Protein AF-A0A562D4R4-F1 (afdb_monomer)

Radius of gyration: 14.49 Å; Cα contacts (8 Å, |Δi|>4): 143; chains: 1; bounding box: 30×29×37 Å

Foldseek 3Di:
DPQDDPDPQFREAQAQKFADWADDPVQPPPPSLVVLVVCCVVVPPQQQDAPDCVTSGGSRHIDGHVVSVCVCVPDPDDTGYDNPPRDPPDDDDD

Structure (mmCIF, N/CA/C/O backbone):
data_AF-A0A562D4R4-F1
#
_entry.id   AF-A0A562D4R4-F1
#
loop_
_atom_site.group_PDB
_atom_site.id
_atom_site.type_symbol
_atom_site.label_atom_id
_atom_site.label_alt_id
_atom_site.label_comp_id
_atom_site.label_asym_id
_atom_site.label_entity_id
_atom_site.label_seq_id
_atom_site.pdbx_PDB_ins_code
_atom_site.Cartn_x
_atom_site.Cartn_y
_atom_site.Cartn_z
_atom_site.occupancy
_atom_site.B_iso_or_equiv
_atom_site.auth_seq_id
_atom_site.auth_comp_id
_atom_site.auth_asym_id
_atom_site.auth_atom_id
_atom_site.pdbx_PDB_model_num
ATOM 1 N N . MET A 1 1 ? -4.155 -5.349 15.265 1.00 52.38 1 MET A N 1
ATOM 2 C CA . MET A 1 1 ? -4.254 -3.901 14.978 1.00 52.38 1 MET A CA 1
ATOM 3 C C . MET A 1 1 ? -3.671 -3.166 16.164 1.00 52.38 1 MET A C 1
ATOM 5 O O . MET A 1 1 ? -3.991 -3.553 17.280 1.00 52.38 1 MET A O 1
ATOM 9 N N . ALA A 1 2 ? -2.798 -2.185 15.940 1.00 50.41 2 ALA A N 1
ATOM 10 C CA . ALA A 1 2 ? -2.255 -1.375 17.025 1.00 50.41 2 ALA A CA 1
ATOM 11 C C . ALA A 1 2 ? -3.331 -0.377 17.475 1.00 50.41 2 ALA A C 1
ATOM 13 O O . ALA A 1 2 ? -3.786 0.441 16.681 1.00 50.41 2 AL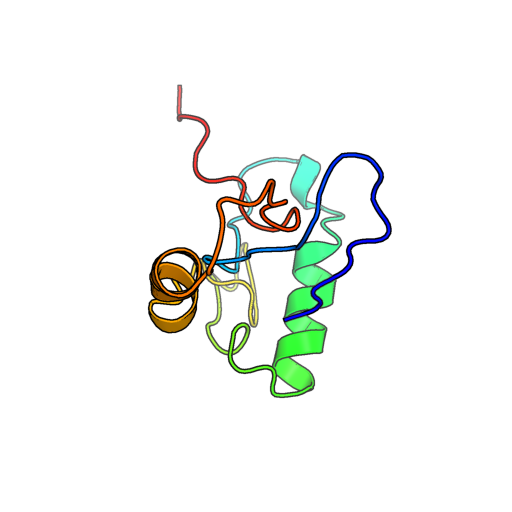A A O 1
ATOM 14 N N . THR A 1 3 ? -3.795 -0.507 18.715 1.00 51.59 3 THR A N 1
ATOM 15 C CA . THR A 1 3 ? -4.931 0.252 19.265 1.00 51.59 3 THR A CA 1
ATOM 16 C C . THR A 1 3 ? -4.551 1.576 19.925 1.00 51.59 3 THR A C 1
ATOM 18 O O . THR A 1 3 ? -5.443 2.240 20.430 1.00 51.59 3 THR A O 1
ATOM 21 N N . ASN A 1 4 ? -3.275 1.964 19.896 1.00 58.34 4 ASN A N 1
ATOM 22 C CA . ASN A 1 4 ? -2.778 3.242 20.402 1.00 58.34 4 ASN A CA 1
ATOM 23 C C . ASN A 1 4 ? -1.738 3.775 19.410 1.00 58.34 4 ASN A C 1
ATOM 25 O O . ASN A 1 4 ? -0.567 3.394 19.473 1.00 58.34 4 ASN A O 1
ATOM 29 N N . SER A 1 5 ? -2.177 4.582 18.445 1.00 57.50 5 SER A N 1
ATOM 30 C CA . SER A 1 5 ? -1.254 5.316 17.577 1.00 57.50 5 SER A CA 1
ATOM 31 C C . SER A 1 5 ? -0.518 6.379 18.400 1.00 57.50 5 SER A C 1
ATOM 33 O O . SER A 1 5 ? -1.125 7.051 19.226 1.00 57.50 5 SER A O 1
ATOM 35 N N . ALA A 1 6 ? 0.790 6.539 18.181 1.00 63.03 6 ALA A N 1
ATOM 36 C CA . ALA A 1 6 ? 1.593 7.603 18.799 1.00 63.03 6 ALA A CA 1
ATOM 37 C C . ALA A 1 6 ? 1.440 8.957 18.076 1.00 63.03 6 ALA A C 1
ATOM 39 O O . ALA A 1 6 ? 2.180 9.899 18.343 1.00 63.03 6 ALA A O 1
ATOM 40 N N . ILE A 1 7 ? 0.532 9.031 17.102 1.00 61.94 7 ILE A N 1
ATOM 41 C CA . ILE A 1 7 ? 0.284 10.220 16.298 1.00 61.94 7 ILE A CA 1
ATOM 42 C C . ILE A 1 7 ? -0.871 10.984 16.941 1.00 61.94 7 ILE A C 1
ATOM 44 O O . ILE A 1 7 ? -1.995 10.491 16.958 1.00 61.94 7 ILE A O 1
ATOM 48 N N . GLU A 1 8 ? -0.587 12.205 17.395 1.00 66.19 8 GLU A N 1
ATOM 49 C CA . GLU A 1 8 ? -1.473 13.081 18.184 1.00 66.19 8 GLU A CA 1
ATOM 50 C C . GLU A 1 8 ? -2.912 13.224 17.654 1.00 66.19 8 GLU A C 1
ATOM 52 O O . GLU A 1 8 ? -3.840 13.459 18.421 1.00 66.19 8 GLU A O 1
ATOM 57 N N . TRP A 1 9 ? -3.121 13.091 16.343 1.00 66.81 9 TRP A N 1
ATOM 58 C CA . TRP A 1 9 ? -4.419 13.301 15.698 1.00 66.81 9 TRP A CA 1
ATOM 59 C C . TRP A 1 9 ? -5.148 12.006 15.306 1.00 66.81 9 TRP A C 1
ATOM 61 O O . TRP A 1 9 ? -6.228 12.086 14.720 1.00 66.81 9 TRP A O 1
ATOM 71 N N . THR A 1 10 ? -4.607 10.820 15.626 1.00 64.19 10 THR A N 1
ATOM 72 C CA . THR A 1 10 ? -5.231 9.519 15.299 1.00 64.19 10 THR A CA 1
ATOM 73 C C . THR A 1 10 ? -5.209 8.557 16.470 1.00 64.19 10 THR A C 1
ATOM 75 O O . THR A 1 10 ? -4.221 8.451 17.184 1.00 64.19 10 THR A O 1
ATOM 78 N N . GLU A 1 11 ? -6.274 7.778 16.629 1.00 72.56 11 GLU A N 1
ATOM 79 C CA . GLU A 1 11 ? -6.330 6.731 17.649 1.00 72.56 11 GLU A CA 1
ATOM 80 C C . GLU A 1 11 ? -5.731 5.410 17.144 1.00 72.56 11 GLU A C 1
ATOM 82 O O . GLU A 1 11 ? -5.143 4.652 17.917 1.00 72.56 11 GLU A O 1
ATOM 87 N N . MET A 1 12 ? -5.872 5.109 15.846 1.00 74.31 12 MET A N 1
ATOM 88 C CA . MET A 1 12 ? -5.356 3.876 15.240 1.00 74.31 12 MET A CA 1
ATOM 89 C C . MET A 1 12 ? -5.148 3.987 13.727 1.00 74.31 12 MET A C 1
ATOM 91 O O . MET A 1 12 ? -5.754 4.821 13.062 1.00 74.31 12 MET A O 1
ATOM 95 N N . THR A 1 13 ? -4.349 3.074 13.175 1.00 73.88 13 THR A N 1
ATOM 96 C CA . THR A 1 13 ? -4.188 2.909 11.724 1.00 73.88 13 THR A CA 1
ATOM 97 C C . THR A 1 13 ? -5.179 1.877 11.181 1.00 73.88 13 THR A C 1
ATOM 99 O O . THR A 1 13 ? -5.159 0.712 11.597 1.00 73.88 13 THR A O 1
ATOM 102 N N . TRP A 1 14 ? -6.006 2.275 10.215 1.00 81.81 14 TRP A N 1
ATOM 103 C CA . TRP A 1 14 ? -6.930 1.407 9.487 1.00 81.81 14 TRP A CA 1
ATOM 104 C C . TRP A 1 14 ? -6.597 1.416 7.997 1.00 81.81 14 TRP A C 1
ATOM 106 O O . TRP A 1 14 ? -6.989 2.318 7.272 1.00 81.81 14 TRP A O 1
ATOM 116 N N . ASN A 1 15 ? -5.900 0.376 7.532 1.00 82.44 15 ASN A N 1
ATOM 117 C CA . ASN A 1 15 ? -5.522 0.256 6.129 1.00 82.44 15 ASN A CA 1
ATOM 118 C C . ASN A 1 15 ? -6.338 -0.842 5.392 1.00 82.44 15 ASN A C 1
ATOM 120 O O . ASN A 1 15 ? -5.991 -2.036 5.499 1.00 82.44 15 ASN A O 1
ATOM 124 N N . PRO A 1 16 ? -7.416 -0.466 4.666 1.00 85.94 16 PRO A N 1
ATOM 125 C CA . PRO A 1 16 ? -8.253 -1.384 3.898 1.00 85.94 16 PRO A CA 1
ATOM 126 C C . PRO A 1 16 ? -7.749 -1.680 2.479 1.00 85.94 16 PRO A C 1
ATOM 128 O O . PRO A 1 16 ? -8.278 -2.601 1.858 1.00 85.94 16 PRO A O 1
ATOM 131 N N . VAL A 1 17 ? -6.755 -0.953 1.959 1.00 86.06 17 VAL A N 1
ATOM 132 C CA . VAL A 1 17 ? -6.241 -1.115 0.586 1.00 86.06 17 VAL A CA 1
ATOM 133 C C . VAL A 1 17 ? -4.712 -1.113 0.598 1.00 86.06 17 VAL A C 1
ATOM 135 O O . VAL A 1 17 ? -4.089 -0.294 1.245 1.00 86.06 17 VAL A O 1
ATOM 138 N N . THR A 1 18 ? -4.046 -2.000 -0.123 1.00 87.31 18 THR A N 1
ATOM 139 C CA . THR A 1 18 ? -2.584 -1.912 -0.293 1.00 87.31 18 THR A CA 1
ATOM 140 C C . THR A 1 18 ? -2.226 -1.705 -1.746 1.00 87.31 18 THR A C 1
ATOM 142 O O . THR A 1 18 ? -2.996 -2.070 -2.623 1.00 87.31 18 THR A O 1
ATOM 145 N N . GLY A 1 19 ? -1.053 -1.128 -1.994 1.00 85.31 19 GLY A N 1
ATOM 146 C CA . GLY A 1 19 ? -0.545 -0.913 -3.342 1.00 85.31 19 GLY A CA 1
ATOM 147 C C . GLY A 1 19 ? -0.939 0.435 -3.938 1.00 85.31 19 GLY A C 1
ATOM 148 O O . GLY A 1 19 ? -1.842 1.123 -3.469 1.00 85.31 19 GLY A O 1
ATOM 149 N N . CYS A 1 20 ? -0.207 0.820 -4.973 1.00 85.06 20 CYS A N 1
ATOM 150 C CA . CYS A 1 20 ? -0.390 2.053 -5.729 1.00 85.06 20 CYS A CA 1
ATOM 151 C C . CYS A 1 20 ? 0.297 1.870 -7.083 1.00 85.06 20 CYS A C 1
ATOM 153 O O . CYS A 1 20 ? 1.235 1.082 -7.179 1.00 85.06 20 CYS A O 1
ATOM 155 N N . ASP A 1 21 ? -0.135 2.597 -8.110 1.00 84.12 21 ASP A N 1
ATOM 156 C CA . ASP A 1 21 ? 0.525 2.569 -9.412 1.00 84.12 21 ASP A CA 1
ATOM 157 C C . ASP A 1 21 ? 1.359 3.832 -9.664 1.00 84.12 21 ASP A C 1
ATOM 159 O O . ASP A 1 21 ? 1.053 4.913 -9.149 1.00 84.12 21 ASP A O 1
ATOM 163 N N . ARG A 1 22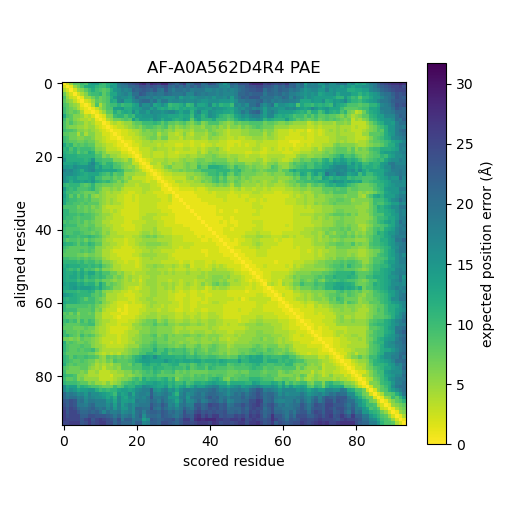 ? 2.447 3.709 -10.436 1.00 78.88 22 ARG A N 1
ATOM 164 C CA . ARG A 1 22 ? 3.318 4.860 -10.726 1.00 78.88 22 ARG A CA 1
ATOM 165 C C . ARG A 1 22 ? 2.648 5.763 -11.755 1.00 78.88 22 ARG A C 1
ATOM 167 O O . ARG A 1 22 ? 2.633 5.446 -12.937 1.00 78.88 22 ARG A O 1
ATOM 174 N N . VAL A 1 23 ? 2.151 6.910 -11.300 1.00 80.44 23 VAL A N 1
ATOM 175 C CA . VAL A 1 23 ? 1.427 7.877 -12.147 1.00 80.44 23 VAL A CA 1
ATOM 176 C C . VAL A 1 23 ? 2.173 9.197 -12.369 1.00 80.44 23 VAL A C 1
ATOM 178 O O . VAL A 1 23 ? 1.761 9.989 -13.210 1.00 80.44 23 VAL A O 1
ATOM 181 N N . ALA A 1 24 ? 3.254 9.469 -11.627 1.00 76.88 24 ALA A N 1
ATOM 182 C CA . ALA A 1 24 ? 3.963 10.751 -11.684 1.00 76.88 24 ALA A CA 1
ATOM 183 C C . ALA A 1 24 ? 5.454 10.635 -11.316 1.00 76.88 24 ALA A C 1
ATOM 185 O O . ALA A 1 24 ? 5.875 9.668 -10.683 1.00 76.88 24 ALA A O 1
ATOM 186 N N . ALA A 1 25 ? 6.235 11.677 -11.627 1.00 75.81 25 ALA A N 1
ATOM 187 C CA . ALA A 1 25 ? 7.664 11.782 -11.287 1.00 75.81 25 ALA A CA 1
ATOM 188 C C . ALA A 1 25 ? 7.948 11.680 -9.772 1.00 75.81 25 ALA A C 1
ATOM 190 O O . ALA A 1 25 ? 9.022 11.264 -9.350 1.00 75.81 25 ALA A O 1
ATOM 191 N N . GLY A 1 26 ? 6.958 11.984 -8.924 1.00 73.94 26 GLY A N 1
ATOM 192 C CA . GLY A 1 26 ? 7.056 11.777 -7.474 1.00 73.94 26 GLY A CA 1
ATOM 193 C C . GLY A 1 26 ? 7.222 10.307 -7.054 1.00 73.94 26 GLY A C 1
ATOM 194 O O . GLY A 1 26 ? 7.552 10.033 -5.902 1.00 73.94 26 GLY A O 1
ATOM 195 N N . CYS A 1 27 ? 7.012 9.351 -7.964 1.00 77.94 27 CYS A N 1
ATOM 196 C CA . CYS A 1 27 ? 7.119 7.924 -7.680 1.00 77.94 27 CYS A CA 1
ATOM 197 C C . CYS A 1 27 ? 8.555 7.373 -7.742 1.00 77.94 27 CYS A C 1
ATOM 199 O O . CYS A 1 27 ? 8.769 6.238 -7.314 1.00 77.94 27 CYS A O 1
ATOM 201 N N . ASP A 1 28 ? 9.530 8.133 -8.247 1.00 78.81 28 ASP A N 1
ATOM 202 C CA . ASP A 1 28 ? 10.878 7.617 -8.535 1.00 78.81 28 ASP A CA 1
ATOM 203 C C . ASP A 1 28 ? 11.657 7.190 -7.280 1.00 78.81 28 ASP A C 1
ATOM 205 O O . ASP A 1 28 ? 12.461 6.264 -7.341 1.00 78.81 28 ASP A O 1
ATOM 209 N N . ASN A 1 29 ? 11.352 7.787 -6.123 1.00 81.31 29 ASN A N 1
ATOM 210 C CA . ASN A 1 29 ? 11.910 7.415 -4.817 1.00 81.31 29 ASN A CA 1
ATOM 211 C C . ASN A 1 29 ? 10.814 6.998 -3.822 1.00 81.31 29 ASN A C 1
ATOM 213 O O . ASN A 1 29 ? 10.889 7.282 -2.625 1.00 81.31 29 ASN A O 1
ATOM 217 N N . CYS A 1 30 ? 9.755 6.346 -4.311 1.00 82.44 30 CYS A N 1
ATOM 218 C CA . CYS A 1 30 ? 8.637 5.929 -3.471 1.00 82.44 30 CYS A CA 1
ATOM 219 C C . CYS A 1 30 ? 9.079 4.889 -2.422 1.00 82.44 30 CYS A C 1
ATOM 221 O O . CYS A 1 30 ? 9.350 3.726 -2.739 1.00 82.44 30 CYS A O 1
ATOM 223 N N . TYR A 1 31 ? 9.096 5.285 -1.144 1.00 84.38 31 TYR A N 1
ATOM 224 C CA . TYR A 1 31 ? 9.437 4.379 -0.041 1.00 84.38 31 TYR A CA 1
ATOM 225 C C . TYR A 1 31 ? 8.481 3.177 0.030 1.00 84.38 31 TYR A C 1
ATOM 227 O O . TYR A 1 31 ? 8.899 2.068 0.367 1.00 84.38 31 TYR A O 1
ATOM 235 N N . ALA A 1 32 ? 7.207 3.385 -0.321 1.00 85.06 32 ALA A N 1
ATOM 236 C CA . ALA A 1 32 ? 6.164 2.373 -0.241 1.00 85.06 32 ALA A CA 1
ATOM 237 C C . ALA A 1 32 ? 6.406 1.214 -1.221 1.00 85.06 32 ALA A C 1
ATOM 239 O O . ALA A 1 32 ? 6.203 0.062 -0.849 1.00 85.06 32 ALA A O 1
ATOM 240 N N . LEU A 1 33 ? 6.947 1.498 -2.411 1.00 85.38 33 LEU A N 1
ATOM 241 C CA . LEU A 1 33 ? 7.344 0.486 -3.394 1.00 85.38 33 LE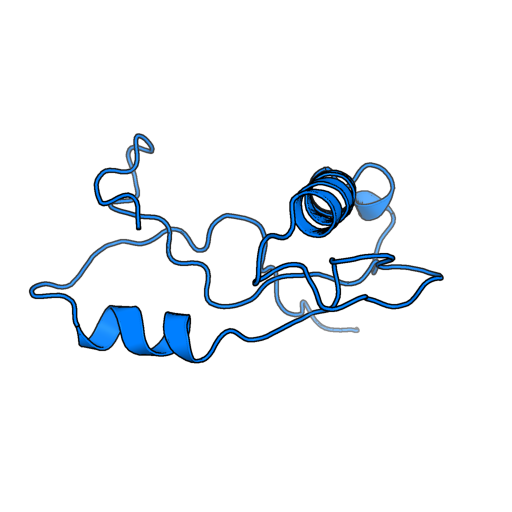U A CA 1
ATOM 242 C C . LEU A 1 33 ? 8.463 -0.420 -2.849 1.00 85.38 33 LEU A C 1
ATOM 244 O O . LEU A 1 33 ? 8.405 -1.648 -2.932 1.00 85.38 33 LEU A O 1
ATOM 248 N N . THR A 1 34 ? 9.475 0.191 -2.226 1.00 87.06 34 THR A N 1
ATOM 249 C CA . THR A 1 34 ? 10.596 -0.542 -1.615 1.00 87.06 34 THR A CA 1
ATOM 250 C C . THR A 1 34 ? 10.129 -1.382 -0.428 1.00 87.06 34 THR A C 1
ATOM 252 O O . THR A 1 34 ? 10.539 -2.535 -0.267 1.00 87.06 34 THR A O 1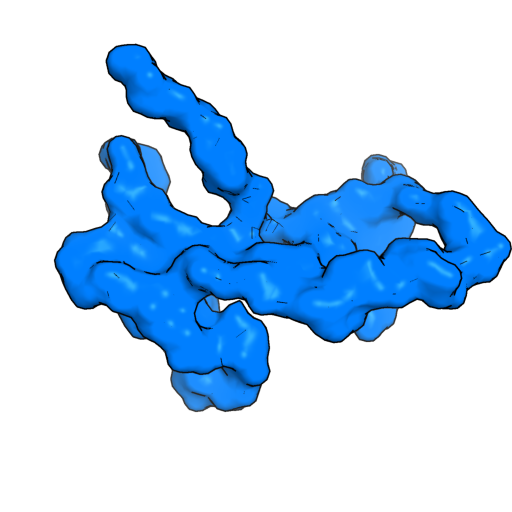
ATOM 255 N N . LEU A 1 35 ? 9.256 -0.815 0.406 1.00 87.88 35 LEU A N 1
ATOM 256 C CA . LEU A 1 35 ? 8.682 -1.495 1.560 1.00 87.88 35 LEU A CA 1
ATOM 257 C C . LEU A 1 35 ? 7.794 -2.672 1.138 1.00 87.88 35 LEU A C 1
ATOM 259 O O . LEU A 1 35 ? 7.889 -3.740 1.735 1.00 87.88 35 LEU A O 1
ATOM 263 N N . ALA A 1 36 ? 6.989 -2.512 0.089 1.00 88.31 36 ALA A N 1
ATOM 264 C CA . ALA A 1 36 ? 6.122 -3.561 -0.435 1.00 88.31 36 ALA A CA 1
ATOM 265 C C . ALA A 1 36 ? 6.910 -4.781 -0.917 1.00 88.31 36 ALA A C 1
ATOM 267 O O . ALA A 1 36 ? 6.601 -5.905 -0.523 1.00 88.31 36 ALA A O 1
ATOM 268 N N . LYS A 1 37 ? 8.011 -4.561 -1.649 1.00 88.94 37 LYS A N 1
ATOM 269 C CA . LYS A 1 37 ? 8.929 -5.638 -2.047 1.00 88.94 37 LYS A CA 1
ATOM 270 C C . LYS A 1 37 ? 9.482 -6.400 -0.836 1.00 88.94 37 LYS A C 1
ATOM 272 O O . LYS A 1 37 ? 9.560 -7.628 -0.863 1.00 88.94 37 LYS A O 1
ATOM 277 N N . ARG A 1 38 ? 9.851 -5.687 0.237 1.00 90.94 38 ARG A N 1
ATOM 278 C CA . ARG A 1 38 ? 10.323 -6.304 1.492 1.00 90.94 38 ARG A CA 1
ATOM 279 C C . ARG A 1 38 ? 9.210 -7.091 2.185 1.00 90.94 38 ARG A C 1
ATOM 281 O O . ARG A 1 38 ? 9.438 -8.222 2.594 1.00 90.94 38 ARG A O 1
ATOM 288 N N . LEU A 1 39 ? 8.013 -6.518 2.299 1.00 89.62 39 LEU 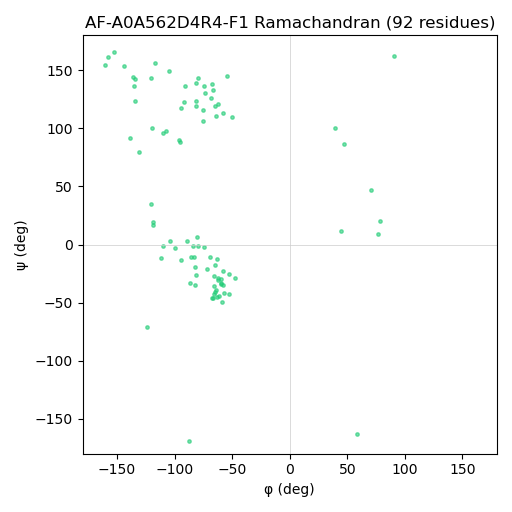A N 1
ATOM 289 C CA . LEU A 1 39 ? 6.861 -7.150 2.949 1.00 89.62 39 LEU A CA 1
ATOM 290 C C . LEU A 1 39 ? 6.403 -8.407 2.209 1.00 89.62 39 LEU A C 1
ATOM 292 O O . LEU A 1 39 ? 6.118 -9.412 2.859 1.00 89.62 39 LEU A O 1
ATOM 296 N N . LYS A 1 40 ? 6.421 -8.394 0.873 1.00 91.31 40 LYS A N 1
ATOM 297 C CA . LYS A 1 40 ? 6.184 -9.594 0.067 1.00 91.31 40 LYS A CA 1
ATOM 298 C C . LYS A 1 40 ? 7.198 -10.688 0.393 1.00 91.31 40 LYS A C 1
ATOM 300 O O . LYS A 1 40 ? 6.794 -11.808 0.686 1.00 91.31 40 LYS A O 1
ATOM 305 N N . ALA A 1 41 ? 8.491 -10.350 0.403 1.00 91.69 41 ALA A N 1
ATOM 306 C CA . ALA A 1 41 ? 9.567 -11.293 0.719 1.00 91.69 41 ALA A CA 1
ATOM 307 C C . ALA A 1 41 ? 9.480 -11.850 2.153 1.00 91.69 41 ALA A C 1
ATOM 309 O O . ALA A 1 41 ? 9.861 -12.990 2.389 1.00 91.69 41 ALA A O 1
ATOM 310 N N . MET A 1 42 ? 8.941 -11.073 3.097 1.00 91.69 42 MET A N 1
ATOM 311 C CA . MET A 1 42 ? 8.661 -11.522 4.467 1.00 91.69 42 MET A CA 1
ATOM 312 C C . MET A 1 42 ? 7.365 -12.343 4.597 1.00 91.69 42 MET A C 1
ATOM 314 O O . MET A 1 42 ? 7.038 -12.779 5.697 1.00 91.69 42 MET A O 1
ATOM 318 N N . GLY A 1 43 ? 6.611 -12.549 3.513 1.00 90.25 43 GLY A N 1
ATOM 319 C CA . GLY A 1 43 ? 5.367 -13.322 3.537 1.00 90.25 43 GLY A CA 1
ATOM 320 C C . GLY A 1 43 ? 4.162 -12.561 4.096 1.00 90.25 43 GLY A C 1
ATOM 321 O O . GLY A 1 43 ? 3.183 -13.180 4.505 1.00 90.25 43 GLY A O 1
ATOM 322 N N . ALA A 1 44 ? 4.194 -11.224 4.126 1.00 87.50 44 ALA A N 1
ATOM 323 C CA . ALA A 1 44 ? 3.051 -10.442 4.583 1.00 87.50 44 ALA A CA 1
ATOM 324 C C . ALA A 1 44 ? 1.858 -10.641 3.634 1.00 87.50 44 ALA A C 1
ATOM 326 O O . ALA A 1 44 ? 1.937 -10.294 2.454 1.00 87.50 44 ALA A O 1
ATOM 327 N N . GLU A 1 45 ? 0.749 -11.164 4.158 1.00 87.75 45 GLU A N 1
ATOM 328 C CA . GLU A 1 45 ? -0.442 -11.558 3.387 1.00 87.75 45 GLU A CA 1
ATOM 329 C C . GLU A 1 45 ? -0.961 -10.427 2.483 1.00 87.75 45 GLU A C 1
ATOM 331 O O . GLU A 1 45 ? -1.230 -10.626 1.301 1.00 87.75 45 GLU A O 1
ATOM 336 N N . LYS A 1 46 ? -0.996 -9.194 3.004 1.00 85.50 46 LYS A N 1
ATOM 337 C CA . LYS A 1 46 ? -1.506 -8.023 2.275 1.00 85.50 46 LYS A CA 1
ATOM 338 C C . LYS A 1 46 ? -0.638 -7.552 1.099 1.00 85.50 46 LYS A C 1
ATOM 340 O O . LYS A 1 46 ? -1.072 -6.680 0.350 1.00 85.50 46 LYS A O 1
ATOM 345 N N . TYR A 1 47 ? 0.578 -8.078 0.961 1.00 89.19 47 TYR A N 1
ATOM 346 C CA . TYR A 1 47 ? 1.571 -7.654 -0.034 1.00 89.19 47 TYR A CA 1
ATOM 347 C C . TYR A 1 47 ? 1.936 -8.789 -0.996 1.00 89.19 47 TYR A C 1
ATOM 349 O O . TYR A 1 47 ? 2.985 -8.756 -1.632 1.00 89.19 47 TYR A O 1
ATOM 357 N N . GLN A 1 48 ? 1.094 -9.821 -1.097 1.00 91.19 48 GLN A N 1
ATOM 358 C CA . GLN A 1 48 ? 1.353 -10.940 -2.003 1.00 91.19 48 GLN A CA 1
ATOM 359 C C . GLN A 1 48 ? 0.936 -10.662 -3.449 1.00 91.19 48 GLN A C 1
ATOM 361 O O . GLN A 1 48 ? 1.479 -11.296 -4.352 1.00 91.19 48 GLN A O 1
ATOM 366 N N . ASN A 1 49 ? 0.060 -9.685 -3.684 1.00 90.25 49 ASN A N 1
ATOM 367 C CA . ASN A 1 49 ? -0.370 -9.306 -5.026 1.00 90.25 49 ASN A CA 1
ATOM 368 C C . ASN A 1 49 ? 0.650 -8.388 -5.705 1.00 90.25 49 ASN A C 1
ATOM 370 O O . ASN A 1 49 ? 0.988 -7.314 -5.200 1.00 90.25 49 ASN A O 1
ATOM 374 N N . ASP A 1 50 ? 1.123 -8.817 -6.870 1.00 90.44 50 ASP A N 1
ATOM 375 C CA . ASP A 1 50 ? 2.048 -8.043 -7.690 1.00 90.44 50 ASP A CA 1
ATOM 376 C C . ASP A 1 50 ? 1.313 -6.967 -8.495 1.00 90.44 50 ASP A C 1
ATOM 378 O O . ASP A 1 50 ? 0.177 -7.160 -8.930 1.00 90.44 50 ASP A O 1
ATOM 382 N N . GLY A 1 51 ? 1.962 -5.813 -8.646 1.00 87.69 51 GLY A N 1
ATOM 383 C CA . GLY A 1 51 ? 1.541 -4.752 -9.556 1.00 87.69 51 GLY A CA 1
ATOM 384 C C . GLY A 1 51 ? 2.115 -4.961 -10.956 1.00 87.69 51 GLY A C 1
ATOM 385 O O . GLY A 1 51 ? 2.689 -6.010 -11.260 1.00 87.69 51 GLY A O 1
ATOM 386 N N . ASP A 1 52 ? 1.995 -3.951 -11.816 1.00 86.00 52 ASP A N 1
ATOM 387 C CA . ASP A 1 52 ? 2.569 -4.024 -13.162 1.00 86.00 52 ASP A CA 1
ATOM 388 C C . ASP A 1 52 ? 4.111 -4.006 -13.067 1.00 86.00 52 ASP A C 1
ATOM 390 O O . ASP A 1 52 ? 4.677 -3.089 -12.463 1.00 86.00 52 ASP A O 1
ATOM 394 N N . PRO A 1 53 ? 4.827 -4.987 -13.656 1.00 83.38 53 PRO A N 1
ATOM 395 C CA . PRO A 1 53 ? 6.290 -5.041 -13.641 1.00 83.38 53 PRO A CA 1
ATOM 396 C C . PRO A 1 53 ? 6.995 -3.769 -14.136 1.00 83.38 53 PRO A C 1
ATOM 398 O O . PRO A 1 53 ? 8.143 -3.530 -13.760 1.00 83.38 53 PRO A O 1
ATOM 401 N N . ARG A 1 54 ? 6.340 -2.963 -14.981 1.00 82.56 54 ARG A N 1
ATOM 402 C CA . ARG A 1 54 ? 6.882 -1.707 -15.522 1.00 82.56 54 ARG A CA 1
ATOM 403 C C . ARG A 1 54 ? 6.753 -0.537 -14.555 1.00 82.56 54 ARG A C 1
ATOM 405 O O . ARG A 1 54 ? 7.546 0.400 -14.633 1.00 82.56 54 ARG A O 1
ATOM 412 N N . THR A 1 55 ? 5.773 -0.575 -13.661 1.00 82.38 55 THR A N 1
ATOM 413 C CA . THR A 1 55 ? 5.433 0.551 -12.792 1.00 82.38 55 THR A CA 1
ATOM 414 C C . THR A 1 55 ? 5.489 0.144 -11.322 1.00 82.38 55 THR A C 1
ATOM 416 O O . THR A 1 55 ? 6.404 0.548 -10.604 1.00 82.38 55 THR A O 1
ATOM 419 N N . SER A 1 56 ? 4.544 -0.661 -10.860 1.00 80.56 56 SER A N 1
ATOM 420 C CA . SER A 1 56 ? 4.301 -0.944 -9.446 1.00 80.56 56 SER A CA 1
ATOM 421 C C . SER A 1 56 ? 5.003 -2.206 -8.923 1.00 80.56 56 SER A C 1
ATOM 423 O O . SER A 1 56 ? 5.196 -2.339 -7.722 1.00 80.56 56 SER A O 1
ATOM 425 N N . GLY A 1 57 ? 5.525 -3.082 -9.780 1.00 85.12 57 GLY A N 1
ATOM 426 C CA . GLY A 1 57 ? 6.451 -4.147 -9.381 1.00 85.12 57 GLY A CA 1
ATOM 427 C C . GLY A 1 57 ? 5.909 -5.128 -8.318 1.00 85.12 57 GLY A C 1
ATOM 428 O O . GLY A 1 57 ? 4.699 -5.241 -8.106 1.00 85.12 57 GLY A O 1
ATOM 429 N N . PRO A 1 58 ? 6.791 -5.895 -7.652 1.00 86.44 58 PRO A N 1
ATOM 430 C CA . PRO A 1 58 ? 6.370 -6.994 -6.791 1.00 86.44 58 PRO A CA 1
ATOM 431 C C . PRO A 1 58 ? 5.759 -6.518 -5.465 1.00 86.44 58 PRO A C 1
ATOM 433 O O . PRO A 1 58 ? 6.368 -5.744 -4.725 1.00 86.44 58 PRO A O 1
ATOM 436 N N . GLY A 1 59 ? 4.584 -7.052 -5.134 1.00 84.75 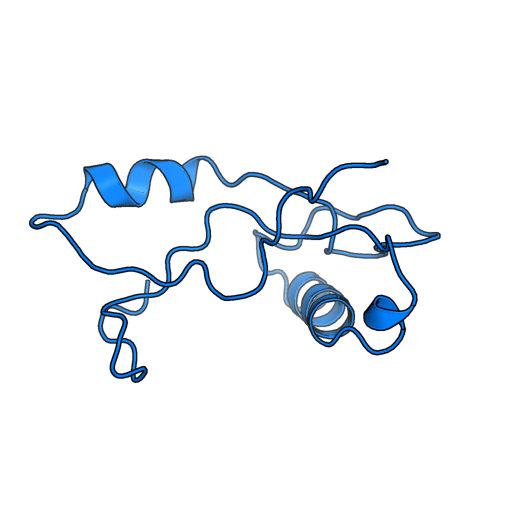59 GLY A N 1
ATOM 437 C CA . GLY A 1 59 ? 3.881 -6.850 -3.866 1.00 84.75 59 GLY A CA 1
ATOM 438 C C . GLY A 1 59 ? 3.171 -5.508 -3.697 1.00 84.75 59 GLY A C 1
ATOM 439 O O . GLY A 1 59 ? 2.725 -5.199 -2.592 1.00 84.75 59 GLY A O 1
ATOM 440 N N . PHE A 1 60 ? 3.086 -4.697 -4.755 1.00 88.31 60 PHE A N 1
ATOM 441 C CA . PHE A 1 60 ? 2.502 -3.352 -4.714 1.00 88.31 60 PHE A CA 1
ATOM 442 C C . PHE A 1 60 ? 1.276 -3.179 -5.620 1.00 88.31 60 PHE A C 1
ATOM 444 O O . PHE A 1 60 ? 0.878 -2.052 -5.916 1.00 88.31 60 PHE A O 1
ATOM 451 N N . GLY A 1 61 ? 0.663 -4.282 -6.055 1.00 88.94 61 GLY A N 1
ATOM 452 C CA . GLY A 1 61 ? -0.583 -4.235 -6.811 1.00 88.94 61 GLY A CA 1
ATOM 453 C C . GLY A 1 61 ? -1.728 -3.708 -5.949 1.00 88.94 61 GLY A C 1
ATOM 454 O O . GLY A 1 61 ? -1.902 -4.155 -4.811 1.00 88.94 61 GLY A O 1
ATOM 455 N N . VAL A 1 62 ? -2.515 -2.770 -6.489 1.00 89.06 62 VAL A N 1
ATOM 456 C CA . VAL A 1 62 ? -3.675 -2.196 -5.790 1.00 89.06 62 VAL A CA 1
ATOM 457 C C . VAL A 1 62 ? -4.648 -3.313 -5.416 1.00 89.06 62 VAL A C 1
ATOM 459 O O . VAL A 1 62 ? -5.247 -3.950 -6.278 1.00 89.06 62 VAL A O 1
ATOM 462 N N . THR A 1 63 ? -4.794 -3.555 -4.118 1.00 87.75 63 THR A N 1
ATOM 463 C CA . THR A 1 63 ? -5.542 -4.681 -3.561 1.00 87.75 63 THR A CA 1
ATOM 464 C C . THR A 1 63 ? -6.429 -4.204 -2.427 1.00 87.75 63 THR A C 1
ATOM 466 O O . THR A 1 63 ? -5.953 -3.645 -1.442 1.00 87.75 63 THR A O 1
ATOM 469 N N . LEU A 1 64 ? -7.727 -4.470 -2.541 1.00 88.62 64 LEU A N 1
ATOM 470 C CA . LEU A 1 64 ? -8.690 -4.266 -1.465 1.00 88.62 64 LEU A CA 1
ATOM 471 C C . LEU A 1 64 ? -8.644 -5.450 -0.492 1.00 88.62 64 LEU A C 1
ATOM 473 O O . LEU A 1 64 ? -8.598 -6.600 -0.923 1.00 88.62 64 LEU A O 1
ATOM 477 N N . HIS A 1 65 ? -8.720 -5.176 0.811 1.00 86.75 65 HIS A N 1
ATOM 478 C CA . HIS A 1 65 ? -8.739 -6.183 1.877 1.00 86.75 65 HIS A CA 1
ATOM 479 C C . HIS A 1 65 ? -10.123 -6.237 2.540 1.00 86.75 65 HIS A C 1
ATOM 481 O O . HIS A 1 65 ? -10.389 -5.467 3.469 1.00 86.75 65 HIS A O 1
ATOM 487 N N . PRO A 1 66 ? -11.023 -7.158 2.137 1.00 86.88 66 PRO A N 1
ATOM 488 C CA . PRO A 1 66 ? -12.379 -7.242 2.694 1.00 86.88 66 PRO A CA 1
ATOM 489 C C . PRO A 1 66 ? -12.406 -7.486 4.209 1.00 86.88 66 PRO A C 1
ATOM 491 O O . PRO A 1 66 ? -13.255 -6.963 4.936 1.00 86.88 66 PRO A O 1
ATOM 494 N N . SER 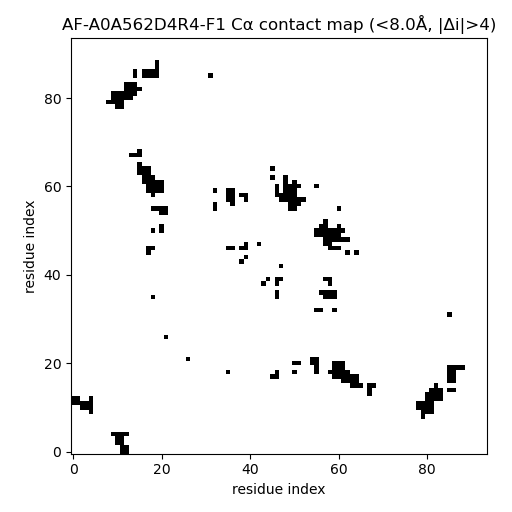A 1 67 ? -11.426 -8.236 4.718 1.00 84.62 67 SER A N 1
ATOM 495 C CA . SER A 1 67 ? -11.252 -8.477 6.153 1.00 84.62 67 SER A CA 1
ATOM 496 C C . SER A 1 67 ? -10.974 -7.188 6.937 1.00 84.62 67 SER A C 1
ATOM 498 O O . SER A 1 67 ? -11.354 -7.087 8.106 1.00 84.62 67 SER A O 1
ATOM 500 N N . ALA A 1 68 ? -10.360 -6.189 6.295 1.00 84.19 68 ALA A N 1
ATOM 501 C CA . ALA A 1 68 ? -10.114 -4.876 6.871 1.00 84.19 68 ALA A CA 1
ATOM 502 C C . ALA A 1 68 ? -11.331 -3.948 6.768 1.00 84.19 68 ALA A C 1
ATOM 504 O O . ALA A 1 68 ? -11.602 -3.217 7.718 1.00 84.19 68 ALA A O 1
ATOM 505 N N . LEU A 1 69 ? -12.120 -4.029 5.692 1.00 85.56 69 LEU A N 1
ATOM 506 C CA . LEU A 1 69 ? -13.361 -3.251 5.543 1.00 85.56 69 LEU A CA 1
ATOM 507 C C . LEU A 1 69 ? -14.400 -3.533 6.635 1.00 85.56 69 LEU A C 1
ATOM 509 O O . LEU A 1 69 ? -15.168 -2.654 7.005 1.00 85.56 69 LEU A O 1
ATOM 513 N N . SER A 1 70 ? -14.407 -4.747 7.183 1.00 84.56 70 SER A N 1
ATOM 514 C CA . SER A 1 70 ? -15.303 -5.137 8.281 1.00 84.56 70 SER A CA 1
ATOM 515 C C . SER A 1 70 ? -14.785 -4.752 9.675 1.00 84.56 70 SER A C 1
ATOM 517 O O . SER A 1 70 ? -15.429 -5.049 10.681 1.00 84.56 70 SER A O 1
ATOM 519 N N . GLN A 1 71 ? -13.602 -4.137 9.792 1.00 83.75 71 GLN A N 1
ATOM 520 C CA . GLN A 1 71 ? -13.041 -3.739 11.092 1.00 83.75 71 GLN A CA 1
ATOM 521 C C . GLN A 1 71 ? -13.830 -2.612 11.773 1.00 83.75 71 GLN A C 1
ATOM 523 O O . GLN A 1 71 ? -14.151 -2.804 12.947 1.00 83.75 71 GLN A O 1
ATOM 528 N N . PRO A 1 72 ? -14.223 -1.520 11.084 1.00 84.06 72 PRO A N 1
ATOM 529 C CA . PRO A 1 72 ? -14.989 -0.440 11.707 1.00 84.06 72 PRO A CA 1
ATOM 530 C C . PRO A 1 72 ? -16.314 -0.903 12.320 1.00 84.06 72 PRO A C 1
ATOM 532 O O . PRO A 1 72 ? -16.693 -0.450 13.393 1.00 84.06 72 PRO A O 1
ATOM 535 N N . LEU A 1 73 ? -16.974 -1.884 11.694 1.00 83.88 73 LEU A N 1
ATOM 536 C CA . LEU A 1 73 ? -18.238 -2.457 12.177 1.00 83.88 73 LEU A CA 1
ATOM 537 C C . LEU A 1 73 ? -18.111 -3.189 13.523 1.00 83.88 73 LEU A C 1
ATOM 539 O O . LEU A 1 73 ? -19.115 -3.456 14.175 1.00 83.88 73 LEU A O 1
ATOM 543 N N . ARG A 1 74 ? -16.891 -3.554 13.933 1.00 83.81 74 ARG A N 1
ATOM 544 C CA . ARG A 1 74 ? -16.620 -4.285 15.180 1.00 83.81 74 ARG A CA 1
ATOM 545 C C . ARG A 1 74 ? -16.136 -3.379 16.312 1.00 83.81 74 ARG A C 1
ATOM 547 O O . ARG A 1 74 ? -15.892 -3.872 17.415 1.00 83.81 74 ARG A O 1
ATOM 554 N N . TRP A 1 75 ? -15.947 -2.082 16.069 1.00 83.75 75 TRP A N 1
ATOM 555 C CA . TRP A 1 75 ? -15.502 -1.160 17.109 1.00 83.75 75 TRP A CA 1
ATOM 556 C C . TRP A 1 75 ? -16.642 -0.843 18.077 1.00 83.75 75 TRP A C 1
ATOM 558 O O . TRP A 1 75 ? -17.773 -0.596 17.675 1.00 83.75 75 TRP A O 1
ATOM 568 N N . ARG A 1 76 ? -16.333 -0.841 19.378 1.00 78.94 76 ARG A N 1
ATOM 569 C CA . ARG A 1 76 ? -17.311 -0.521 20.434 1.00 78.94 76 ARG A CA 1
ATOM 570 C C . ARG A 1 76 ? -17.689 0.962 20.470 1.00 78.94 76 ARG A C 1
ATOM 572 O O . ARG A 1 76 ? -18.728 1.305 21.016 1.00 78.94 76 ARG A O 1
ATOM 579 N N . SER A 1 77 ? -16.844 1.826 19.918 1.00 78.00 77 SER A N 1
ATOM 580 C CA . SER A 1 77 ? -17.049 3.269 19.822 1.00 78.00 77 SER A CA 1
ATOM 581 C C . SER A 1 77 ? -16.467 3.781 18.501 1.00 78.00 77 SER A C 1
ATOM 583 O O . SER A 1 77 ? -15.528 3.164 17.986 1.00 78.00 77 SER A O 1
ATOM 585 N N . PRO A 1 78 ? -16.976 4.901 17.958 1.00 77.94 78 PRO A N 1
ATOM 586 C CA . PRO A 1 78 ? -16.327 5.601 16.854 1.00 77.94 78 PRO A CA 1
ATOM 587 C C . PRO A 1 78 ? -14.873 5.936 17.205 1.00 77.94 78 PRO A C 1
ATOM 589 O O . PRO A 1 78 ? -14.573 6.209 18.369 1.00 77.94 78 PRO A O 1
ATOM 592 N N . LYS A 1 79 ? -13.988 5.889 16.205 1.00 80.25 79 LYS A N 1
ATOM 593 C CA . LYS A 1 79 ? -12.563 6.198 16.349 1.00 80.25 79 LYS A CA 1
ATOM 594 C C . LYS A 1 79 ? -12.075 7.067 15.204 1.00 80.25 79 LYS A C 1
ATOM 596 O O . LYS A 1 79 ? -12.492 6.856 14.064 1.00 80.25 79 LYS A O 1
ATOM 601 N N . VAL A 1 80 ? -11.166 7.989 15.497 1.00 79.62 80 VAL A N 1
ATOM 602 C CA . VAL A 1 80 ? -10.423 8.732 14.472 1.00 79.62 80 VAL A CA 1
ATOM 603 C C . VAL A 1 80 ? -9.272 7.860 13.988 1.00 79.62 80 VAL A C 1
ATOM 605 O O . VAL A 1 80 ? -8.413 7.458 14.776 1.00 79.62 80 VAL A O 1
ATOM 608 N N . VAL A 1 81 ? -9.268 7.534 12.697 1.00 76.88 81 VAL A N 1
ATOM 609 C CA . VAL A 1 81 ? -8.300 6.601 12.115 1.00 76.88 81 VAL A CA 1
ATOM 610 C C . VAL A 1 81 ? -7.468 7.248 11.023 1.00 76.88 81 VAL A C 1
ATOM 612 O O . VAL A 1 81 ? -7.976 8.054 10.248 1.00 76.88 81 VAL A O 1
ATOM 615 N N . ASP A 1 82 ? -6.199 6.858 10.968 1.00 72.81 82 ASP A N 1
ATOM 616 C CA . ASP A 1 82 ? -5.310 7.143 9.843 1.00 72.81 82 ASP A CA 1
ATOM 617 C C . ASP A 1 82 ? -5.402 5.994 8.838 1.00 72.81 82 ASP A C 1
ATOM 619 O O . ASP A 1 82 ? -5.349 4.826 9.241 1.00 72.81 82 ASP A O 1
ATOM 623 N N . ASP A 1 83 ? -5.487 6.284 7.540 1.00 64.25 83 ASP A N 1
ATOM 624 C CA . ASP A 1 83 ? -5.469 5.243 6.505 1.00 64.25 83 ASP A CA 1
ATOM 625 C C . ASP A 1 83 ? -4.066 4.648 6.276 1.00 64.25 83 ASP A C 1
ATOM 627 O O . ASP A 1 83 ? -3.894 3.677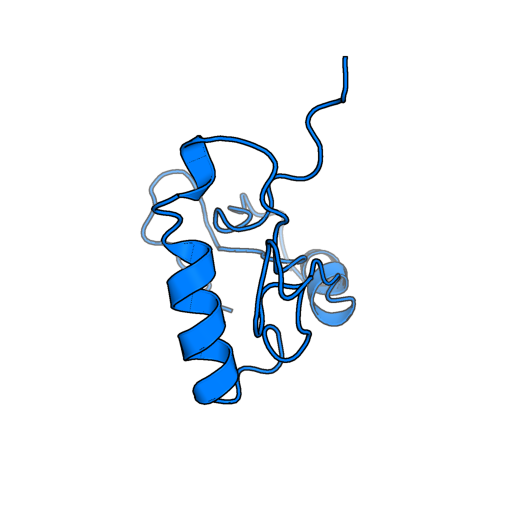 5.533 1.00 64.25 83 ASP A O 1
ATOM 631 N N . GLY A 1 84 ? -3.054 5.160 6.982 1.00 59.75 84 GLY A N 1
ATOM 632 C CA . GLY A 1 84 ? -1.708 4.622 6.967 1.00 59.75 84 GLY A CA 1
ATOM 633 C C . GLY A 1 84 ? -1.008 4.875 5.644 1.00 59.75 84 GLY A C 1
ATOM 634 O O . GLY A 1 84 ? -0.444 3.927 5.114 1.00 59.75 84 GLY A O 1
ATOM 635 N N . TRP A 1 85 ? -1.060 6.101 5.105 1.00 51.59 85 TRP A N 1
ATOM 636 C CA . TRP A 1 85 ? -0.226 6.666 4.016 1.00 51.59 85 TRP A CA 1
ATOM 637 C C . TRP A 1 85 ? 0.053 5.807 2.761 1.00 51.59 85 TRP A C 1
ATOM 639 O O . TRP A 1 85 ? 0.884 6.168 1.926 1.00 51.59 85 TRP A O 1
ATOM 649 N N . LEU A 1 86 ? -0.642 4.689 2.572 1.00 49.28 86 LEU A N 1
ATOM 650 C CA . LEU A 1 86 ? -0.435 3.742 1.474 1.00 49.28 86 LEU A CA 1
ATOM 651 C C . LEU A 1 86 ? -1.584 3.756 0.470 1.00 49.28 86 LEU A C 1
ATOM 653 O O . LEU A 1 86 ? -1.504 3.058 -0.538 1.00 49.28 86 LEU A O 1
ATOM 657 N N . VAL A 1 87 ? -2.616 4.568 0.707 1.00 42.16 87 VAL A N 1
ATOM 658 C CA . VAL A 1 87 ? -3.820 4.612 -0.119 1.00 42.16 87 VAL A CA 1
ATOM 659 C C . VAL A 1 87 ? -4.145 6.051 -0.485 1.00 42.16 87 VAL A C 1
ATOM 661 O O . VAL A 1 87 ? -5.068 6.667 0.033 1.00 42.16 87 VAL A O 1
ATOM 664 N N . ARG A 1 88 ? -3.437 6.588 -1.480 1.00 34.31 88 ARG A N 1
ATOM 665 C CA . ARG A 1 88 ? -4.022 7.660 -2.291 1.00 34.3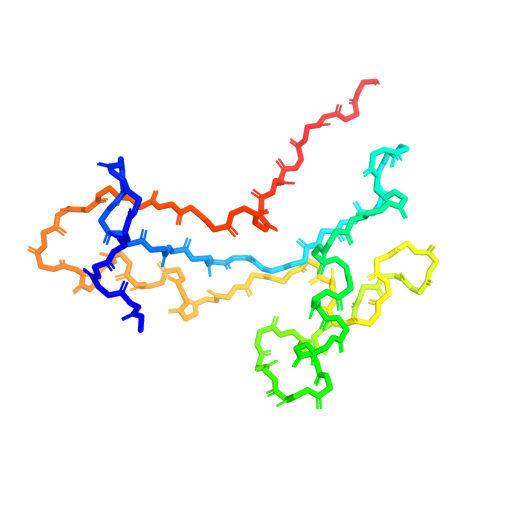1 88 ARG A CA 1
ATOM 666 C C . ARG A 1 88 ? -4.632 7.062 -3.550 1.00 34.31 88 ARG A C 1
ATOM 668 O O . ARG A 1 88 ? -3.987 6.914 -4.581 1.00 34.31 88 ARG A O 1
ATOM 675 N N . VAL A 1 89 ? -5.909 6.714 -3.424 1.00 34.50 89 VAL A N 1
ATOM 676 C CA . VAL A 1 89 ? -6.828 6.478 -4.539 1.00 34.50 89 VAL A CA 1
ATOM 677 C C . VAL A 1 89 ? -6.978 7.780 -5.339 1.00 34.50 89 VAL A C 1
ATOM 679 O O . VAL A 1 89 ? -7.407 8.800 -4.810 1.00 34.50 89 VAL A O 1
ATOM 682 N N . VAL A 1 90 ? -6.620 7.700 -6.623 1.00 36.72 90 VAL A N 1
ATOM 683 C CA . VAL A 1 90 ? -7.228 8.392 -7.775 1.00 36.72 90 VAL A CA 1
ATOM 684 C C . VAL A 1 90 ? -7.486 9.900 -7.606 1.00 36.72 90 VAL A C 1
ATOM 686 O O . VAL A 1 90 ? -8.608 10.339 -7.368 1.00 36.72 90 VAL A O 1
ATOM 689 N N . THR A 1 91 ? -6.486 10.730 -7.909 1.00 26.88 91 THR A N 1
ATOM 690 C CA . THR A 1 91 ? -6.744 12.072 -8.462 1.00 26.88 91 THR A CA 1
ATOM 691 C C . THR A 1 91 ? -6.647 12.024 -9.982 1.00 26.88 91 THR A C 1
ATOM 693 O O . THR A 1 91 ? -5.586 12.217 -10.557 1.00 26.88 91 THR A O 1
ATOM 696 N N . ARG A 1 92 ? -7.797 11.721 -10.597 1.00 26.19 92 ARG A N 1
ATOM 697 C CA . ARG A 1 92 ? -8.345 12.363 -11.803 1.00 26.19 92 ARG A CA 1
ATOM 698 C C . ARG A 1 92 ? -7.318 12.722 -12.897 1.00 26.19 92 ARG A C 1
ATOM 700 O O . ARG A 1 92 ? -6.731 13.797 -12.857 1.00 26.19 92 ARG A O 1
ATOM 707 N N . CYS A 1 93 ? -7.227 11.883 -13.935 1.00 23.83 93 CYS A N 1
ATOM 708 C CA . CYS A 1 93 ? -6.858 12.340 -15.278 1.00 23.83 93 CYS A CA 1
ATOM 709 C C . CYS A 1 93 ? -7.746 13.539 -15.647 1.00 23.83 93 CYS A C 1
ATOM 711 O O . CYS A 1 93 ? -8.956 13.394 -15.846 1.00 23.83 93 CYS A O 1
ATOM 713 N N . ARG A 1 94 ? -7.139 14.718 -15.700 1.00 27.80 94 ARG A N 1
ATOM 714 C CA . ARG A 1 94 ? -7.435 15.715 -16.720 1.00 27.80 94 ARG A CA 1
ATOM 715 C C . ARG A 1 94 ? -6.184 15.872 -17.558 1.00 27.80 94 ARG A C 1
ATOM 717 O O . ARG A 1 94 ? -5.094 15.831 -16.948 1.00 27.80 94 ARG A O 1
#

Mean predicted aligned error: 8.6 Å

Secondary structure (DSSP, 8-state):
--SS-SSTT-SEE---EE-----SGGGTT-HHHHHHHHHHHTT-GGG-S---TTTT-TT-S-EE-HHHHTSGGG-SS---EE--SS--------

Solvent-accessible surface area (backbone atoms only — not comparable to full-atom values): 5689 Å² total; per-residue (Å²): 128,65,80,71,44,93,47,96,86,31,44,24,65,53,63,40,49,32,34,54,73,66,84,54,82,83,47,80,77,40,63,64,53,59,48,20,40,51,36,30,76,72,64,38,77,83,17,66,48,55,29,52,80,90,60,23,24,59,16,13,19,75,39,80,37,71,79,46,65,56,45,72,82,69,50,96,60,93,77,53,63,37,55,63,95,46,64,84,78,80,84,70,94,124

Sequence (94 aa):
MATNSAIEWTEMTWNPVTGCDRVAAGCDNCYALTLAKRLKAMGAEKYQNDGDPRTSGPGFGVTLHPSALSQPLRWRSPKVVDDGWLVRVVTRCR

pLDDT: mean 75.82, std 17.08, range [23.83, 91.69]